Protein AF-A0A6B1HB85-F1 (afdb_monomer_lite)

Foldseek 3Di:
DDDDPQPQWPDCVPQPDDAAWDQDAQVQPDADPVSHRDTDTDDDDDDPRADCDDDPRHCCPPVHHKDWDAQAGACPPVTDSDACNGRHHTPDMDTDDPDDD

Structure (mmCIF, N/CA/C/O backbone):
data_AF-A0A6B1HB85-F1
#
_entry.id   AF-A0A6B1HB85-F1
#
loop_
_atom_site.group_PDB
_atom_site.id
_atom_site.type_symbol
_atom_site.label_atom_id
_atom_site.label_alt_id
_atom_site.label_comp_id
_atom_site.label_asym_id
_atom_site.label_entity_id
_atom_site.label_seq_id
_atom_site.pdbx_PDB_ins_code
_atom_site.Cartn_x
_atom_site.Cartn_y
_atom_site.Cartn_z
_atom_site.occupancy
_atom_site.B_iso_or_equiv
_atom_site.auth_seq_id
_atom_site.auth_comp_id
_atom_site.auth_asym_id
_atom_site.auth_atom_id
_atom_site.pdbx_PDB_model_num
ATOM 1 N N . PRO A 1 1 ? -23.381 3.707 1.290 1.00 35.75 1 PRO A N 1
ATOM 2 C CA . PRO A 1 1 ? -22.101 4.214 0.741 1.00 35.75 1 PRO A CA 1
ATOM 3 C C . PRO A 1 1 ? -21.812 3.498 -0.580 1.00 35.75 1 PRO A C 1
ATOM 5 O O . PRO A 1 1 ? -21.503 2.314 -0.585 1.00 35.75 1 PRO A O 1
ATOM 8 N N . ASN A 1 2 ? -22.068 4.176 -1.698 1.00 33.47 2 ASN A N 1
ATOM 9 C CA . ASN A 1 2 ? -22.052 3.539 -3.010 1.00 33.47 2 ASN A CA 1
ATOM 10 C C . ASN A 1 2 ? -20.613 3.450 -3.521 1.00 33.47 2 ASN A C 1
ATOM 12 O O . ASN A 1 2 ? -19.984 4.476 -3.776 1.00 33.47 2 ASN A O 1
ATOM 16 N N . SER A 1 3 ? -20.127 2.215 -3.646 1.00 35.69 3 SER A N 1
ATOM 17 C CA . SER A 1 3 ? -18.856 1.871 -4.276 1.00 35.69 3 SER A CA 1
ATOM 18 C C . SER A 1 3 ? -18.892 2.340 -5.733 1.00 35.69 3 SER A C 1
ATOM 20 O O . SER A 1 3 ? -19.719 1.872 -6.517 1.00 35.69 3 SER A O 1
ATOM 22 N N . LYS A 1 4 ? -18.057 3.316 -6.097 1.00 41.06 4 LYS A N 1
ATOM 23 C CA . LYS A 1 4 ? -17.746 3.559 -7.507 1.00 41.06 4 LYS A CA 1
ATOM 24 C C . LYS A 1 4 ? -16.694 2.533 -7.907 1.00 41.06 4 LYS A C 1
ATOM 26 O O . LYS A 1 4 ? -15.713 2.377 -7.206 1.00 41.06 4 LYS A O 1
ATOM 31 N N . THR A 1 5 ? -16.923 1.818 -8.998 1.00 48.38 5 THR A N 1
ATOM 32 C CA . THR A 1 5 ? -16.106 0.681 -9.451 1.00 48.38 5 THR A CA 1
ATOM 33 C C . THR A 1 5 ? -14.993 1.086 -10.417 1.00 48.38 5 THR A C 1
ATOM 35 O O . THR A 1 5 ? -14.494 0.225 -11.134 1.00 48.38 5 THR A O 1
ATOM 38 N N . SER A 1 6 ? -14.670 2.379 -10.530 1.00 51.81 6 SER A N 1
ATOM 39 C CA . SER A 1 6 ? -13.680 2.838 -11.506 1.00 51.81 6 SER A CA 1
ATOM 40 C C . SER A 1 6 ? -12.276 2.606 -10.938 1.00 51.81 6 SER A C 1
ATOM 42 O O . SER A 1 6 ? -11.931 3.273 -9.962 1.00 51.81 6 SER A O 1
ATOM 44 N N . PRO A 1 7 ? -11.475 1.680 -11.505 1.00 53.84 7 PRO A N 1
ATOM 45 C CA . PRO A 1 7 ? -10.108 1.422 -11.046 1.00 53.84 7 PRO A CA 1
ATOM 46 C C . PRO A 1 7 ? -9.176 2.627 -11.250 1.00 53.84 7 PRO A C 1
ATOM 48 O O . PRO A 1 7 ? -8.104 2.665 -10.657 1.00 53.84 7 PRO A O 1
ATOM 51 N N . ASP A 1 8 ? -9.600 3.600 -12.062 1.00 51.25 8 ASP A N 1
ATOM 52 C CA . ASP A 1 8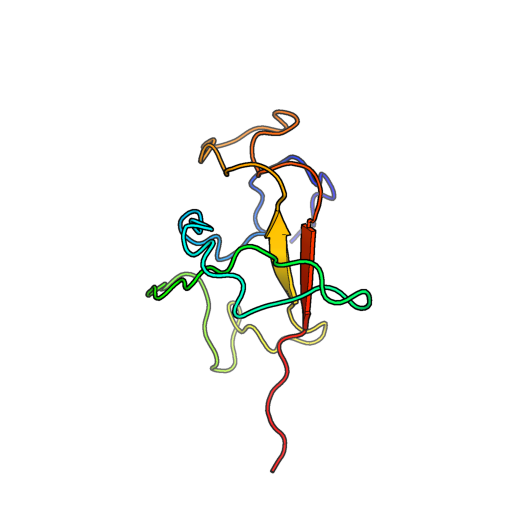 ? -8.827 4.777 -12.460 1.00 51.25 8 ASP A CA 1
ATOM 53 C C . ASP A 1 8 ? -9.157 6.036 -11.640 1.00 51.25 8 ASP A C 1
ATOM 55 O O . ASP A 1 8 ? -8.618 7.109 -11.901 1.00 51.25 8 ASP A O 1
ATOM 59 N N . GLY A 1 9 ? -10.074 5.951 -10.673 1.00 52.25 9 GLY A N 1
ATOM 60 C CA . GLY A 1 9 ? -10.378 7.067 -9.782 1.00 52.25 9 GLY A CA 1
ATOM 61 C C . GLY A 1 9 ? -9.614 6.954 -8.467 1.00 52.25 9 GLY A C 1
ATOM 62 O O . GLY A 1 9 ? -9.677 5.913 -7.820 1.00 52.25 9 GLY A O 1
ATOM 63 N N . ASN A 1 10 ? -9.016 8.049 -7.985 1.00 47.12 10 ASN A N 1
ATOM 64 C CA . ASN A 1 10 ? -8.711 8.168 -6.556 1.00 47.12 10 ASN A CA 1
ATOM 65 C C . ASN A 1 10 ? -10.044 8.365 -5.805 1.00 47.12 10 ASN A C 1
ATOM 67 O O . ASN A 1 10 ? -10.546 9.478 -5.622 1.00 47.12 10 ASN A O 1
ATOM 71 N N . HIS A 1 11 ? -10.719 7.249 -5.530 1.00 48.34 11 HIS A N 1
ATOM 72 C CA . HIS A 1 11 ? -12.038 7.198 -4.914 1.00 48.34 11 HIS A CA 1
ATOM 73 C C . HIS A 1 11 ? -11.949 6.575 -3.513 1.00 48.34 11 HIS A C 1
ATOM 75 O O . HIS A 1 11 ? -10.944 5.960 -3.170 1.00 48.34 11 HIS A O 1
ATOM 81 N N . PRO A 1 12 ? -13.004 6.675 -2.681 1.00 44.31 12 PRO A N 1
ATOM 82 C CA . PRO A 1 12 ? -12.953 6.251 -1.279 1.00 44.31 12 PRO A CA 1
ATOM 83 C C . PRO A 1 12 ? -12.618 4.774 -1.017 1.00 44.31 12 PRO A C 1
ATOM 85 O O . PRO A 1 12 ? -12.501 4.410 0.146 1.00 44.31 12 PRO A O 1
ATOM 88 N N . SER A 1 13 ? -12.496 3.919 -2.039 1.00 47.00 13 SER A N 1
ATOM 89 C CA . SER A 1 13 ? -12.065 2.524 -1.858 1.00 47.00 13 SER A CA 1
ATOM 90 C C . SER A 1 13 ? -10.545 2.354 -1.899 1.00 47.00 13 SER A C 1
ATOM 92 O O . SER A 1 13 ? -10.062 1.276 -1.578 1.00 47.00 13 SER A O 1
ATOM 94 N N . HIS A 1 14 ? -9.798 3.419 -2.206 1.00 56.59 14 HIS A N 1
ATOM 95 C CA . HIS A 1 14 ? -8.379 3.578 -1.876 1.00 56.59 14 HIS A CA 1
ATOM 96 C C . HIS A 1 14 ? -8.229 4.369 -0.560 1.00 56.59 14 HIS A C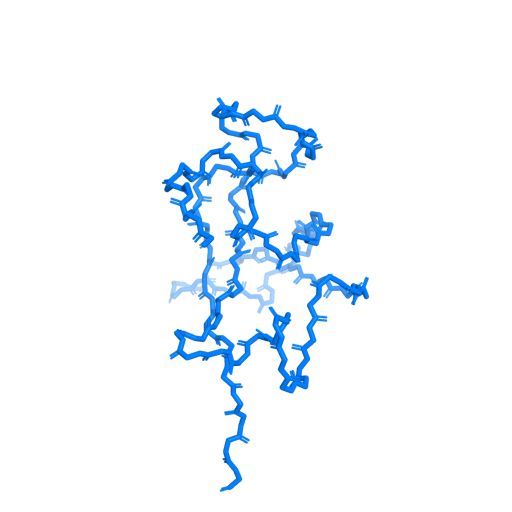 1
ATOM 98 O O . HIS A 1 14 ? -7.430 5.299 -0.418 1.00 56.59 14 HIS A O 1
ATOM 104 N N . ALA A 1 15 ? -9.074 4.071 0.431 1.00 58.03 15 ALA A N 1
ATOM 105 C CA . ALA A 1 15 ? -8.937 4.657 1.756 1.00 58.03 15 ALA A CA 1
ATOM 106 C C . ALA A 1 15 ? -7.603 4.198 2.361 1.00 58.03 15 ALA A C 1
ATOM 108 O O . ALA A 1 15 ? -7.503 3.097 2.888 1.00 58.03 15 ALA A O 1
ATOM 109 N N . GLY A 1 16 ? -6.574 5.043 2.270 1.00 70.81 16 GLY A N 1
ATOM 110 C CA . GLY A 1 16 ? -5.260 4.729 2.828 1.00 70.81 16 GLY A CA 1
ATOM 111 C C . GLY A 1 16 ? -4.096 4.696 1.849 1.00 70.81 16 GLY A C 1
ATOM 112 O O . GLY A 1 16 ? -3.057 4.185 2.262 1.00 70.81 16 GLY A O 1
ATOM 113 N N . ASP A 1 17 ? -4.221 5.270 0.641 1.00 81.62 17 ASP A N 1
ATOM 114 C CA . ASP A 1 17 ? -3.066 5.489 -0.244 1.00 81.62 17 ASP A CA 1
ATOM 115 C C . ASP A 1 17 ? -1.871 6.056 0.529 1.00 81.62 17 ASP A C 1
ATOM 117 O O . ASP A 1 17 ? -1.987 6.967 1.365 1.00 81.62 17 ASP A O 1
ATOM 121 N N . LEU A 1 18 ? -0.717 5.461 0.254 1.00 89.25 18 LEU A N 1
ATOM 122 C CA . LEU A 1 18 ? 0.565 5.825 0.831 1.00 89.25 18 LEU A CA 1
ATOM 123 C C . LEU A 1 18 ? 1.389 6.578 -0.215 1.00 89.25 18 LEU A C 1
ATOM 125 O O . LEU A 1 18 ? 1.008 6.693 -1.374 1.00 89.25 18 LEU A O 1
ATOM 129 N N . VAL A 1 19 ? 2.534 7.109 0.205 1.00 90.75 19 VAL A N 1
ATOM 130 C CA . VAL A 1 19 ? 3.494 7.669 -0.749 1.00 90.75 19 VAL A CA 1
ATOM 131 C C . VAL A 1 19 ? 4.014 6.577 -1.690 1.00 90.75 19 VAL A C 1
ATOM 133 O O . VAL A 1 19 ? 4.150 5.423 -1.276 1.00 90.75 19 VAL A O 1
ATOM 136 N N . ASN A 1 20 ? 4.339 6.960 -2.927 1.00 92.56 20 ASN A N 1
ATOM 137 C CA . ASN A 1 20 ? 4.980 6.077 -3.903 1.00 92.56 20 ASN A CA 1
ATOM 138 C C . ASN A 1 20 ? 6.218 5.389 -3.298 1.00 92.56 20 ASN A C 1
ATOM 140 O O . ASN A 1 20 ? 7.018 6.023 -2.604 1.00 92.56 20 ASN A O 1
ATOM 144 N N . ILE A 1 21 ? 6.359 4.087 -3.560 1.00 93.12 21 ILE A N 1
ATOM 145 C CA . ILE A 1 21 ? 7.535 3.300 -3.184 1.00 93.12 21 ILE A CA 1
ATOM 146 C C . ILE A 1 21 ? 8.565 3.338 -4.312 1.00 93.12 21 ILE A C 1
ATOM 148 O O . ILE A 1 21 ? 8.234 3.088 -5.468 1.00 93.12 21 ILE A O 1
ATOM 152 N N . ASP A 1 22 ? 9.822 3.592 -3.960 1.00 91.06 22 ASP A N 1
ATOM 153 C CA . ASP A 1 22 ? 10.934 3.508 -4.899 1.00 91.06 22 ASP A CA 1
ATOM 154 C C . ASP A 1 22 ? 11.581 2.117 -4.849 1.00 91.06 22 ASP A C 1
ATOM 156 O O . ASP A 1 22 ? 11.990 1.634 -3.787 1.00 91.06 22 ASP A O 1
ATOM 160 N N . ILE A 1 23 ? 11.722 1.487 -6.016 1.00 89.94 23 ILE A N 1
ATOM 161 C CA . ILE A 1 23 ? 12.478 0.242 -6.198 1.00 89.94 23 ILE A CA 1
ATOM 162 C C . ILE A 1 23 ? 13.889 0.628 -6.647 1.00 89.94 23 ILE A C 1
ATOM 164 O O . ILE A 1 23 ? 14.140 0.870 -7.826 1.00 89.94 23 ILE A O 1
ATOM 168 N N . THR A 1 24 ? 14.790 0.794 -5.680 1.00 84.12 24 THR A N 1
ATOM 169 C CA . THR A 1 24 ? 16.132 1.375 -5.904 1.00 84.12 24 THR A CA 1
ATOM 170 C C . THR A 1 24 ? 17.262 0.390 -5.675 1.00 84.12 24 THR A C 1
ATOM 172 O O . THR A 1 24 ? 18.369 0.598 -6.173 1.00 84.12 24 THR A O 1
ATOM 175 N N . ASP A 1 25 ? 17.001 -0.679 -4.934 1.00 84.44 25 ASP A N 1
ATOM 176 C CA . ASP A 1 25 ? 17.995 -1.696 -4.670 1.00 84.44 25 ASP A CA 1
ATOM 177 C C . ASP A 1 25 ? 18.018 -2.696 -5.826 1.00 84.44 25 ASP A C 1
ATOM 179 O O . ASP A 1 25 ? 17.136 -3.533 -5.970 1.00 84.44 25 ASP A O 1
ATOM 183 N N . MET A 1 26 ? 19.041 -2.578 -6.665 1.00 84.06 26 MET A N 1
ATOM 184 C CA . MET A 1 26 ? 19.273 -3.448 -7.820 1.00 84.06 26 MET A CA 1
ATOM 185 C C . MET A 1 26 ? 20.437 -4.417 -7.566 1.00 84.06 26 MET A C 1
ATOM 187 O O . MET A 1 26 ? 21.071 -4.878 -8.514 1.00 84.06 26 MET A O 1
ATOM 191 N N . THR A 1 27 ? 20.777 -4.678 -6.297 1.00 81.88 27 THR A N 1
ATOM 192 C CA . THR A 1 27 ? 21.904 -5.552 -5.914 1.00 81.88 27 THR A CA 1
ATOM 193 C C . THR A 1 27 ?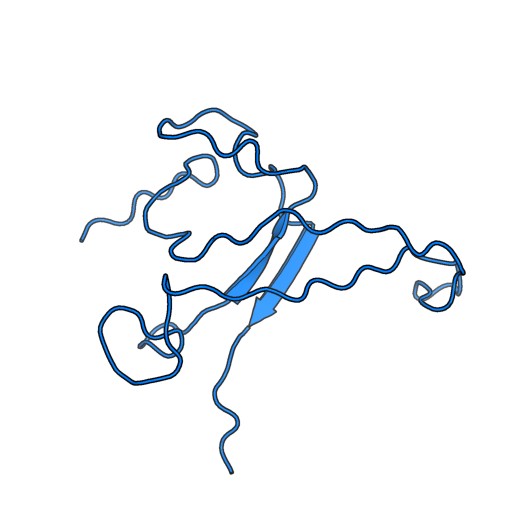 21.737 -6.995 -6.388 1.00 81.88 27 THR A C 1
ATOM 195 O O . THR A 1 27 ? 22.740 -7.679 -6.587 1.00 81.88 27 THR A O 1
ATOM 198 N N . GLY A 1 28 ? 20.496 -7.433 -6.625 1.00 77.12 28 GLY A N 1
ATOM 199 C CA . GLY A 1 28 ? 20.166 -8.795 -7.044 1.00 77.12 28 GLY A CA 1
ATOM 200 C C . GLY A 1 28 ? 19.934 -9.770 -5.891 1.00 77.12 28 GLY A C 1
ATOM 201 O O . GLY A 1 28 ? 19.889 -10.974 -6.126 1.00 77.12 28 GLY A O 1
ATOM 202 N N . ASP A 1 29 ? 19.772 -9.266 -4.662 1.00 83.25 29 ASP A N 1
ATOM 203 C CA . ASP A 1 29 ? 19.463 -10.080 -3.478 1.00 83.25 29 ASP A CA 1
ATOM 204 C C . ASP A 1 29 ? 18.092 -10.777 -3.577 1.00 83.25 29 ASP A C 1
ATOM 206 O O . ASP A 1 29 ? 17.873 -11.831 -2.976 1.00 83.25 29 ASP A O 1
ATOM 210 N N . VAL A 1 30 ? 17.170 -10.210 -4.359 1.00 84.44 30 VAL A N 1
ATOM 211 C CA . VAL A 1 30 ? 15.912 -10.851 -4.759 1.00 84.44 30 VAL A CA 1
ATOM 212 C C . VAL A 1 30 ? 16.079 -11.370 -6.183 1.00 84.44 30 VAL A C 1
ATOM 214 O O . VAL A 1 30 ? 16.621 -10.664 -7.030 1.00 84.44 30 VAL A O 1
ATOM 217 N N . THR A 1 31 ? 15.613 -12.586 -6.459 1.00 89.25 31 THR A N 1
ATOM 218 C CA . THR A 1 31 ? 15.676 -13.203 -7.793 1.00 89.25 31 THR A CA 1
ATOM 219 C C . THR A 1 31 ? 14.307 -13.714 -8.231 1.00 89.25 31 THR A C 1
ATOM 221 O O . THR A 1 31 ? 13.440 -13.949 -7.387 1.00 89.25 31 THR A O 1
ATOM 224 N N . ASP A 1 32 ? 14.096 -13.839 -9.542 1.00 87.62 32 ASP A N 1
ATOM 225 C CA . ASP A 1 32 ? 12.975 -14.611 -10.085 1.00 87.62 32 ASP A CA 1
ATOM 226 C C . ASP A 1 32 ? 13.233 -16.129 -9.979 1.00 87.62 32 ASP A C 1
ATOM 228 O O . ASP A 1 32 ? 14.288 -16.565 -9.511 1.00 87.62 32 ASP A O 1
ATOM 232 N N . ASP A 1 33 ? 12.271 -16.945 -10.419 1.00 92.12 33 ASP A N 1
ATOM 233 C CA . ASP A 1 33 ? 12.361 -18.413 -10.349 1.00 92.12 33 ASP A CA 1
ATOM 234 C C . ASP A 1 33 ? 13.522 -19.001 -11.182 1.00 92.12 33 ASP A C 1
ATOM 236 O O . ASP A 1 33 ? 13.983 -20.110 -10.903 1.00 92.12 33 ASP A O 1
ATOM 240 N N . ASP A 1 34 ? 14.020 -18.257 -12.175 1.00 93.81 34 ASP A N 1
ATOM 241 C CA . ASP A 1 34 ? 15.160 -18.634 -13.018 1.00 93.81 34 ASP A CA 1
ATOM 242 C C . ASP A 1 34 ? 16.503 -18.130 -12.446 1.00 93.81 34 ASP A C 1
ATOM 244 O O . ASP A 1 34 ? 17.571 -18.399 -13.006 1.00 93.81 34 ASP A O 1
ATOM 248 N N . GLY A 1 35 ? 16.476 -17.424 -11.311 1.00 90.06 35 GLY A N 1
ATOM 249 C CA . G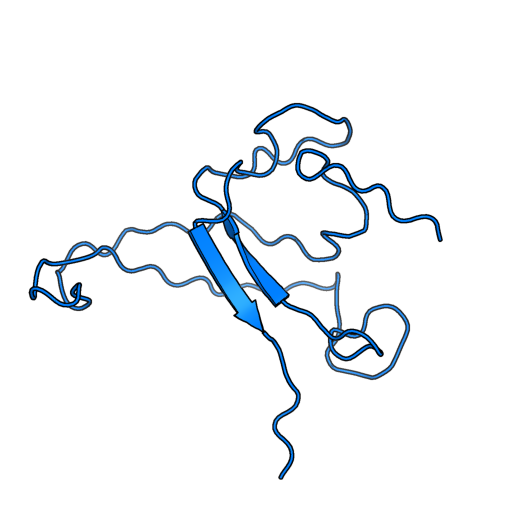LY A 1 35 ? 17.652 -16.865 -10.649 1.00 90.06 35 GLY A CA 1
ATOM 250 C C . GLY A 1 35 ? 18.119 -15.526 -11.225 1.00 90.06 35 GLY A C 1
ATOM 251 O O . GLY A 1 35 ? 19.232 -15.093 -10.912 1.00 90.06 35 GLY A O 1
ATOM 252 N N . ASN A 1 36 ? 17.319 -14.857 -12.062 1.00 88.50 36 ASN A N 1
ATOM 253 C CA . ASN A 1 36 ? 17.657 -13.524 -12.557 1.00 88.50 36 ASN A CA 1
ATOM 254 C C . ASN A 1 36 ? 17.447 -12.485 -11.448 1.00 88.50 36 ASN A C 1
ATOM 256 O O . ASN A 1 36 ? 16.427 -12.533 -10.759 1.00 88.50 36 ASN A O 1
ATOM 260 N N . PRO A 1 37 ? 18.366 -11.519 -11.276 1.00 88.69 37 PRO A N 1
ATOM 261 C CA . PRO A 1 37 ? 18.247 -10.500 -10.240 1.00 88.69 37 PRO A CA 1
ATOM 262 C C . PRO A 1 37 ? 17.047 -9.575 -10.486 1.00 88.69 37 PRO A C 1
ATOM 264 O O . PRO A 1 37 ? 16.836 -9.085 -11.597 1.00 88.69 37 PRO A O 1
ATOM 267 N N . LEU A 1 38 ? 16.305 -9.293 -9.420 1.00 86.31 38 LEU A N 1
ATOM 268 C CA . LEU A 1 38 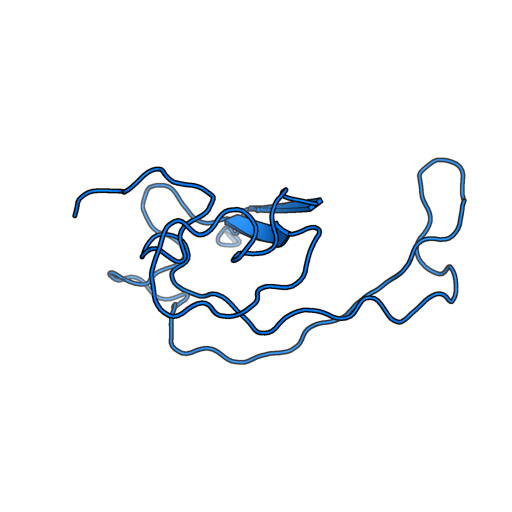? 15.176 -8.370 -9.371 1.00 86.31 38 LEU A CA 1
ATOM 269 C C . LEU A 1 38 ? 15.511 -7.146 -8.514 1.00 86.31 38 LEU A C 1
ATOM 271 O O . LEU A 1 38 ? 16.390 -7.176 -7.651 1.00 86.31 38 LEU A O 1
ATOM 275 N N . GLY A 1 39 ? 14.776 -6.061 -8.756 1.00 88.56 39 GLY A N 1
ATOM 276 C CA . GLY A 1 39 ? 14.818 -4.880 -7.904 1.00 88.56 39 GLY A CA 1
ATOM 277 C C . GLY A 1 39 ? 14.089 -5.111 -6.579 1.00 88.56 39 GLY A C 1
ATOM 278 O O . GLY A 1 39 ? 13.081 -5.817 -6.525 1.00 88.56 39 GLY A O 1
ATOM 279 N N . SER A 1 40 ? 14.573 -4.478 -5.516 1.00 89.38 40 SER A N 1
ATOM 280 C CA . SER A 1 40 ? 13.976 -4.486 -4.185 1.00 89.38 40 SER A CA 1
ATOM 281 C C . SER A 1 40 ? 13.671 -3.053 -3.720 1.00 89.38 40 SER A C 1
ATOM 283 O O . SER A 1 40 ? 14.302 -2.071 -4.133 1.00 89.38 40 SER A O 1
ATOM 285 N N . GLY A 1 41 ? 12.637 -2.914 -2.891 1.00 89.38 41 GLY A N 1
ATOM 286 C CA . GLY A 1 41 ? 12.202 -1.636 -2.340 1.00 89.38 41 GLY A CA 1
ATOM 287 C C . GLY A 1 41 ? 11.647 -1.806 -0.934 1.00 89.38 41 GLY A C 1
ATOM 288 O O . GLY A 1 41 ? 11.045 -2.827 -0.601 1.00 89.38 41 GLY A O 1
ATOM 289 N N . ARG A 1 42 ? 11.845 -0.789 -0.092 1.00 91.12 42 ARG A N 1
ATOM 290 C CA . ARG A 1 42 ? 11.325 -0.756 1.277 1.00 91.12 42 ARG A CA 1
ATOM 291 C C . ARG A 1 42 ? 10.637 0.572 1.539 1.00 91.12 42 ARG A C 1
ATOM 293 O O . ARG A 1 42 ? 11.286 1.613 1.578 1.00 91.12 42 ARG A O 1
ATOM 300 N N . LEU A 1 43 ? 9.339 0.510 1.820 1.00 92.31 43 LEU A N 1
ATOM 301 C CA . LEU A 1 43 ? 8.566 1.651 2.291 1.00 92.31 43 LEU A CA 1
ATOM 302 C C . LEU A 1 43 ? 8.334 1.541 3.799 1.00 92.31 43 LEU A C 1
ATOM 304 O O . LEU A 1 43 ? 7.844 0.530 4.297 1.00 92.31 43 LEU A O 1
ATOM 308 N N . GLN A 1 44 ? 8.660 2.604 4.529 1.00 94.44 44 GLN A N 1
ATOM 309 C CA . GLN A 1 44 ? 8.267 2.776 5.923 1.00 94.44 44 GLN A CA 1
ATOM 310 C C . GLN A 1 44 ? 7.542 4.111 6.048 1.00 94.44 44 GLN A C 1
ATOM 312 O O . GLN A 1 44 ? 8.123 5.164 5.801 1.00 94.44 44 GLN A O 1
ATOM 317 N N . THR A 1 45 ? 6.267 4.063 6.421 1.00 92.50 45 THR A N 1
ATOM 318 C CA . THR A 1 45 ? 5.409 5.247 6.481 1.00 92.50 45 THR A CA 1
ATOM 319 C C . THR A 1 45 ? 4.414 5.152 7.633 1.00 92.50 45 THR A C 1
ATOM 321 O O . THR A 1 45 ? 4.202 4.083 8.205 1.00 92.50 45 THR A O 1
ATOM 324 N N . LEU A 1 46 ? 3.827 6.293 7.983 1.00 92.69 46 LEU A N 1
ATOM 325 C CA . LEU A 1 46 ? 2.781 6.426 8.986 1.00 92.69 46 LEU A CA 1
ATOM 326 C C . LEU A 1 46 ? 1.565 7.075 8.330 1.00 92.69 46 LEU A C 1
ATOM 328 O O . LEU A 1 46 ? 1.687 8.095 7.655 1.00 92.69 46 LEU A O 1
ATOM 332 N N . THR A 1 47 ? 0.385 6.515 8.574 1.00 88.62 47 THR A N 1
ATOM 333 C CA . THR A 1 47 ? -0.880 7.064 8.085 1.00 88.62 47 THR A CA 1
ATOM 334 C C . THR A 1 47 ? -1.923 7.067 9.191 1.00 88.62 47 THR A C 1
ATOM 336 O O . THR A 1 47 ? -1.936 6.195 10.056 1.00 88.62 47 THR A O 1
ATOM 339 N N . THR A 1 48 ? -2.805 8.061 9.162 1.00 88.12 48 THR A N 1
ATOM 340 C CA . THR A 1 48 ? -3.990 8.157 10.030 1.00 88.12 48 THR A CA 1
ATOM 341 C C . THR A 1 48 ? -5.280 7.822 9.280 1.00 88.12 48 THR A C 1
ATOM 343 O O . THR A 1 48 ? -6.371 7.997 9.817 1.00 88.12 48 THR A O 1
ATOM 346 N N . ARG A 1 49 ? -5.171 7.375 8.021 1.00 87.88 49 ARG A N 1
ATOM 347 C CA . ARG A 1 49 ? -6.311 7.132 7.123 1.00 87.88 49 ARG A CA 1
ATOM 348 C C . ARG A 1 49 ? -7.017 5.795 7.374 1.00 87.88 49 ARG A C 1
ATOM 350 O O . ARG A 1 49 ? -8.161 5.652 6.959 1.00 87.88 49 ARG A O 1
ATOM 357 N N . VAL A 1 50 ? -6.357 4.857 8.055 1.00 90.44 50 VAL A N 1
ATOM 358 C CA . VAL A 1 50 ? -6.855 3.509 8.390 1.00 90.44 50 VAL A CA 1
ATOM 359 C C . VAL A 1 50 ? -6.453 3.125 9.816 1.00 90.44 50 VAL A C 1
ATOM 361 O O . VAL A 1 50 ? -5.582 3.765 10.411 1.00 90.44 50 VAL A O 1
ATOM 364 N N . THR A 1 51 ? -7.070 2.085 10.379 1.00 90.31 51 THR A N 1
ATOM 365 C CA . THR A 1 51 ? -6.735 1.549 11.708 1.00 90.31 51 THR A CA 1
ATOM 366 C C . THR A 1 51 ? -6.732 0.018 11.738 1.00 90.31 51 THR A C 1
ATOM 368 O O . THR A 1 51 ? -7.375 -0.640 10.927 1.00 90.31 51 THR A O 1
ATOM 371 N N . LEU A 1 52 ? -6.007 -0.553 12.701 1.00 92.50 52 LEU A N 1
ATOM 372 C CA . LEU A 1 52 ? -6.029 -1.987 13.022 1.00 92.50 52 LEU A CA 1
ATOM 373 C C . LEU A 1 52 ? -7.070 -2.331 14.101 1.00 92.50 52 LEU A C 1
ATOM 375 O O . LEU A 1 52 ? -7.349 -3.501 14.351 1.00 92.50 52 LEU A O 1
ATOM 379 N N . SER A 1 53 ? -7.629 -1.320 14.771 1.00 92.50 53 SER A N 1
ATOM 380 C CA . SER A 1 53 ? -8.722 -1.499 15.729 1.00 92.50 53 SER A CA 1
ATOM 381 C C . SER A 1 53 ? -10.062 -1.651 15.015 1.00 92.50 53 SER A C 1
ATOM 383 O O . SER A 1 53 ? -10.208 -1.264 13.856 1.00 92.50 53 SER A O 1
ATOM 385 N N . ASP A 1 54 ? -11.056 -2.184 15.718 1.00 90.75 54 ASP A N 1
ATOM 386 C CA . ASP A 1 54 ? -12.409 -2.290 15.182 1.00 90.75 54 ASP A CA 1
ATOM 387 C C . ASP A 1 54 ? -13.022 -0.893 14.973 1.00 90.75 54 ASP A C 1
ATOM 389 O O . ASP A 1 54 ? -12.814 0.031 15.767 1.00 90.75 54 ASP A O 1
ATOM 393 N N . GLY A 1 55 ? -13.793 -0.734 13.898 1.00 87.81 55 GLY A N 1
ATOM 394 C CA . GLY A 1 55 ? -14.476 0.514 13.568 1.00 87.81 55 GLY A CA 1
ATOM 395 C C . GLY A 1 55 ? -14.556 0.778 12.063 1.00 87.81 55 GLY A C 1
ATOM 396 O O . GLY A 1 55 ? -14.073 -0.022 11.267 1.00 87.81 55 GLY A O 1
ATOM 397 N N . PRO A 1 56 ? -15.139 1.917 11.650 1.00 86.19 56 PRO A N 1
ATOM 398 C CA . PRO A 1 56 ? -15.426 2.200 10.238 1.00 86.19 56 PRO A CA 1
ATOM 399 C C . PRO A 1 56 ? -14.206 2.358 9.318 1.00 86.19 56 PRO A C 1
ATOM 401 O O . PRO A 1 56 ? -14.381 2.404 8.109 1.00 86.19 56 PRO A O 1
ATOM 404 N N . LEU A 1 57 ? -13.001 2.503 9.879 1.00 87.81 57 LEU A N 1
ATOM 405 C CA . LEU A 1 57 ? -11.736 2.619 9.138 1.00 87.81 57 LEU A CA 1
ATOM 406 C C . LEU A 1 57 ? -10.820 1.407 9.373 1.00 87.81 57 LEU A C 1
ATOM 408 O O . LEU A 1 57 ? -9.611 1.494 9.153 1.00 87.81 57 LEU A O 1
ATOM 412 N N . SER A 1 58 ? -11.368 0.320 9.923 1.00 90.50 58 SER A N 1
ATOM 413 C CA . SER A 1 58 ? -10.600 -0.890 10.189 1.00 90.50 58 SER A CA 1
ATOM 414 C C . SER A 1 58 ? -10.170 -1.551 8.884 1.00 90.50 58 SER A C 1
ATOM 416 O O . SER A 1 58 ? -10.980 -1.677 7.974 1.00 90.50 58 SER A O 1
ATOM 418 N N . LEU A 1 59 ? -8.932 -2.044 8.828 1.00 90.81 59 LEU A N 1
ATOM 419 C CA . LEU A 1 59 ? -8.482 -2.948 7.759 1.00 90.81 59 LEU A CA 1
ATOM 420 C C . LEU A 1 59 ? -9.082 -4.363 7.878 1.00 90.81 59 LEU A C 1
ATOM 422 O O . LEU A 1 59 ? -8.892 -5.199 7.001 1.00 90.81 59 LEU A O 1
ATOM 426 N N . PHE A 1 60 ? -9.780 -4.649 8.978 1.00 91.75 60 PHE A N 1
ATOM 427 C CA . PHE A 1 60 ? -10.326 -5.967 9.300 1.00 91.75 60 PHE A CA 1
ATOM 428 C C . PHE A 1 60 ? -11.856 -5.958 9.307 1.00 91.75 60 PHE A C 1
ATOM 430 O O . PHE A 1 60 ? -12.484 -6.480 10.231 1.00 91.75 60 PHE A O 1
ATOM 437 N N . ASP A 1 61 ? -12.456 -5.294 8.322 1.00 85.75 61 ASP A N 1
ATOM 438 C CA . ASP A 1 61 ? -13.903 -5.322 8.142 1.00 85.75 61 ASP A CA 1
ATOM 439 C C . ASP A 1 61 ? -14.396 -6.694 7.628 1.00 85.75 61 ASP A C 1
ATOM 441 O O . ASP A 1 61 ? -13.639 -7.663 7.556 1.00 85.75 61 ASP A O 1
ATOM 445 N N . ALA A 1 62 ? -15.693 -6.799 7.329 1.00 85.81 62 ALA A N 1
ATOM 446 C CA . ALA A 1 62 ? -16.317 -8.068 6.955 1.00 85.81 62 ALA A CA 1
ATOM 447 C C . ALA A 1 62 ? -15.758 -8.682 5.657 1.00 85.81 62 ALA A C 1
ATOM 449 O O . ALA A 1 62 ? -15.789 -9.906 5.523 1.00 85.81 62 ALA A O 1
ATOM 450 N N . ASP A 1 63 ? -15.254 -7.855 4.737 1.00 83.38 63 ASP A N 1
ATOM 451 C CA . ASP A 1 63 ? -14.684 -8.296 3.460 1.00 83.38 63 ASP A CA 1
ATOM 452 C C . ASP A 1 63 ? -13.140 -8.323 3.502 1.00 83.38 63 ASP A C 1
ATOM 454 O O . ASP A 1 63 ? -12.498 -8.899 2.619 1.00 83.38 63 ASP A O 1
ATOM 458 N N . GLY A 1 64 ? -12.540 -7.752 4.552 1.00 86.50 64 GLY A N 1
ATOM 459 C CA . GLY A 1 64 ? -11.100 -7.668 4.757 1.00 86.50 64 GLY A CA 1
ATOM 460 C C . GLY A 1 64 ? -10.453 -6.558 3.930 1.00 86.50 64 GLY A C 1
ATOM 461 O O . GLY A 1 64 ? -11.103 -5.664 3.395 1.00 86.50 64 GLY A O 1
ATOM 462 N N . SER A 1 65 ? -9.127 -6.581 3.832 1.00 90.25 65 SER A N 1
ATOM 463 C CA . SER A 1 65 ? -8.376 -5.583 3.066 1.00 90.25 65 SER A CA 1
ATOM 464 C C . SER A 1 65 ? -7.209 -6.208 2.314 1.00 90.25 65 SER A C 1
ATOM 466 O O . SER A 1 65 ? -6.643 -7.222 2.726 1.00 90.25 65 SER A O 1
ATOM 468 N N . ALA A 1 66 ? -6.823 -5.571 1.212 1.00 91.00 66 ALA A N 1
ATOM 469 C CA . ALA A 1 66 ? -5.636 -5.919 0.447 1.00 91.00 66 ALA A CA 1
ATOM 470 C C . ALA A 1 66 ? -4.712 -4.705 0.315 1.00 91.00 66 ALA A C 1
ATOM 472 O O . ALA A 1 66 ? -5.169 -3.578 0.138 1.00 91.00 66 ALA A O 1
ATOM 473 N N . PHE A 1 67 ? -3.409 -4.957 0.374 1.00 90.75 67 PHE A N 1
ATOM 474 C CA . PHE A 1 67 ? -2.364 -4.006 0.036 1.00 90.75 67 PHE A CA 1
ATOM 475 C C . PHE A 1 67 ? -1.955 -4.210 -1.423 1.00 90.75 67 PHE A C 1
ATOM 477 O O . PHE A 1 67 ? -1.608 -5.326 -1.816 1.00 90.75 67 PHE A O 1
ATOM 484 N N . ILE A 1 68 ? -2.004 -3.150 -2.226 1.00 91.25 68 ILE A N 1
ATOM 485 C CA . ILE A 1 68 ? -1.761 -3.202 -3.671 1.00 91.25 68 ILE A CA 1
ATOM 486 C C . ILE A 1 68 ? -0.572 -2.304 -4.011 1.00 91.25 68 ILE A C 1
ATOM 488 O O . ILE A 1 68 ? -0.472 -1.187 -3.511 1.00 91.25 68 ILE A O 1
ATOM 492 N N . ILE A 1 69 ? 0.310 -2.793 -4.884 1.00 91.25 69 ILE A N 1
ATOM 493 C CA . ILE A 1 69 ? 1.351 -1.987 -5.532 1.00 91.25 69 ILE A CA 1
ATOM 494 C C . ILE A 1 69 ? 0.990 -1.878 -7.009 1.00 91.25 69 ILE A C 1
ATOM 496 O O . ILE A 1 69 ? 0.720 -2.890 -7.662 1.00 91.25 69 ILE A O 1
ATOM 500 N N . HIS A 1 70 ? 0.972 -0.655 -7.522 1.00 90.44 70 HIS A N 1
ATOM 501 C CA . HIS A 1 70 ? 0.722 -0.353 -8.926 1.00 90.44 70 HIS A CA 1
ATOM 502 C C . HIS A 1 70 ? 2.027 -0.322 -9.740 1.00 90.44 70 HIS A C 1
ATOM 504 O O . HIS A 1 70 ? 3.114 -0.263 -9.168 1.00 90.44 70 HIS A O 1
ATOM 510 N N . VAL A 1 71 ? 1.922 -0.433 -11.068 1.00 89.94 71 VAL A N 1
ATOM 511 C CA . VAL A 1 71 ? 3.079 -0.425 -11.984 1.00 89.94 71 VAL A CA 1
ATOM 512 C C . VAL A 1 71 ? 3.680 0.973 -12.102 1.00 89.94 71 VAL A C 1
ATOM 514 O O . VAL A 1 71 ? 4.900 1.118 -12.045 1.00 89.94 71 VAL A O 1
ATOM 517 N N . ASP A 1 72 ? 2.831 1.986 -12.258 1.00 89.81 72 ASP A N 1
ATOM 518 C CA . ASP A 1 72 ? 3.240 3.375 -12.432 1.00 89.81 72 ASP A CA 1
ATOM 519 C C . ASP A 1 72 ? 3.076 4.171 -11.122 1.00 89.81 72 ASP A C 1
ATOM 521 O O . ASP A 1 72 ? 2.315 3.770 -10.236 1.00 89.81 72 ASP A O 1
ATOM 525 N N . PRO A 1 73 ? 3.770 5.313 -10.969 1.00 90.44 73 PRO A N 1
ATOM 526 C CA . PRO A 1 73 ? 3.583 6.188 -9.816 1.00 90.44 73 PRO A CA 1
ATOM 527 C C . PRO A 1 73 ? 2.165 6.775 -9.744 1.00 90.44 73 PRO A C 1
ATOM 529 O O . PRO A 1 73 ? 1.606 7.184 -10.763 1.00 90.44 73 PRO A O 1
ATOM 532 N N . ASP A 1 74 ? 1.624 6.919 -8.531 1.00 86.88 74 ASP A N 1
ATOM 533 C CA . ASP A 1 74 ? 0.443 7.752 -8.293 1.00 86.88 74 ASP A CA 1
ATOM 534 C C . ASP A 1 74 ? 0.828 9.233 -8.456 1.00 86.88 74 ASP A C 1
ATOM 536 O O . ASP A 1 74 ? 1.836 9.710 -7.918 1.00 86.88 74 ASP A O 1
ATOM 540 N N . SER A 1 75 ? 0.023 9.955 -9.228 1.00 85.44 75 SER A N 1
ATOM 541 C CA . SER A 1 75 ? 0.161 11.392 -9.498 1.00 85.44 75 SER A CA 1
ATOM 542 C C . SER A 1 75 ? -0.582 12.275 -8.484 1.00 85.44 75 SER A C 1
ATOM 544 O O . SER A 1 75 ? -0.497 13.504 -8.547 1.00 85.44 75 SER A O 1
ATOM 546 N N . TYR A 1 76 ? -1.265 11.659 -7.517 1.00 81.50 76 TYR A N 1
ATOM 547 C CA . TYR A 1 76 ? -2.050 12.270 -6.445 1.00 81.50 76 TYR A CA 1
ATOM 548 C C . TYR A 1 76 ? -3.172 13.177 -6.952 1.00 81.50 76 TYR A C 1
ATOM 550 O O . TYR A 1 76 ? -3.466 14.222 -6.359 1.00 81.50 76 TYR A O 1
ATOM 558 N N . CYS A 1 77 ? -3.805 12.796 -8.062 1.00 74.75 77 CYS A N 1
ATOM 559 C CA . CYS A 1 77 ? -4.870 13.588 -8.660 1.00 74.75 77 CYS A CA 1
ATOM 560 C C . CYS A 1 77 ? -6.023 13.805 -7.658 1.00 74.75 77 CYS A C 1
ATOM 562 O O . CYS A 1 77 ? -6.615 12.840 -7.172 1.00 74.75 77 CYS A O 1
ATOM 564 N N . PRO A 1 78 ? -6.398 15.064 -7.357 1.00 62.16 78 PRO A N 1
ATOM 565 C CA . PRO A 1 78 ? -7.344 15.383 -6.285 1.00 62.16 78 PRO A CA 1
ATOM 566 C C . PRO A 1 78 ? -8.821 15.101 -6.628 1.00 62.16 78 PRO A C 1
ATOM 568 O O . PRO A 1 78 ? -9.704 15.423 -5.831 1.00 62.16 78 PRO A O 1
ATOM 571 N N . GLY A 1 79 ? -9.116 14.509 -7.790 1.00 51.91 79 GLY A N 1
ATOM 572 C CA . GLY A 1 79 ? -10.456 14.048 -8.150 1.00 51.91 79 GLY A CA 1
ATOM 573 C C . GLY A 1 79 ? -10.691 13.949 -9.657 1.00 51.91 79 GLY A C 1
ATOM 574 O O . GLY A 1 79 ? -10.505 14.920 -10.384 1.00 51.91 79 GLY A O 1
ATOM 575 N N . GLY A 1 80 ? -11.170 12.788 -10.105 1.00 51.62 80 GLY A N 1
ATOM 576 C CA . GLY A 1 80 ? -11.550 12.517 -11.493 1.00 51.62 80 GLY A CA 1
ATOM 577 C C . GLY A 1 80 ? -11.147 11.108 -11.920 1.00 51.62 80 GLY A C 1
ATOM 578 O O . GLY A 1 80 ? -10.172 10.568 -11.415 1.00 51.62 80 GLY A O 1
ATOM 579 N N . GLU A 1 81 ? -11.918 10.508 -12.827 1.00 56.31 81 GLU A N 1
ATOM 580 C CA . GLU A 1 81 ? -11.521 9.292 -13.548 1.00 56.31 81 GLU A CA 1
ATOM 581 C C . GLU A 1 81 ? -10.526 9.708 -14.642 1.00 56.31 81 GLU A C 1
ATOM 583 O O . GLU A 1 81 ? -10.872 9.807 -15.819 1.00 56.31 81 GLU A O 1
ATOM 588 N N . GLU A 1 82 ? -9.314 10.087 -14.235 1.00 63.25 82 GLU A N 1
ATOM 589 C CA . GLU A 1 82 ? -8.211 10.316 -15.163 1.00 63.25 82 GLU A C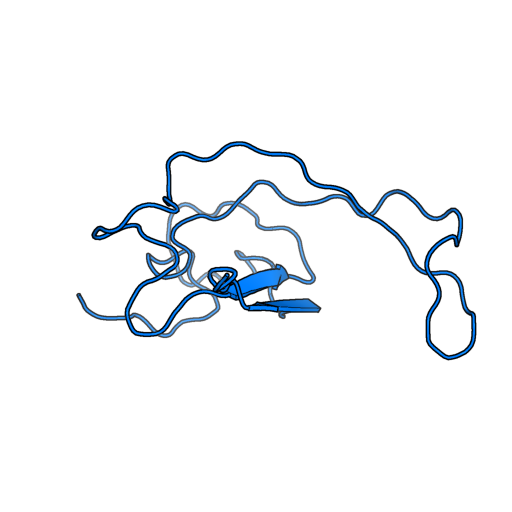A 1
ATOM 590 C C . GLU A 1 82 ? -7.445 9.002 -15.303 1.00 63.25 82 GLU A C 1
ATOM 592 O O . GLU A 1 82 ? -6.779 8.547 -14.374 1.00 63.25 82 GLU A O 1
ATOM 597 N N . ALA A 1 83 ? -7.593 8.358 -16.462 1.00 65.56 83 ALA A N 1
ATOM 598 C CA . ALA A 1 83 ? -6.970 7.068 -16.730 1.00 65.56 83 ALA A CA 1
ATOM 599 C C . ALA A 1 83 ? -5.459 7.120 -16.457 1.00 65.56 83 ALA A C 1
ATOM 601 O O . ALA A 1 83 ? -4.755 7.986 -16.978 1.00 65.56 83 ALA A O 1
ATOM 602 N N . GLY A 1 84 ? -4.970 6.182 -15.644 1.00 67.56 84 GLY A N 1
ATOM 603 C CA . GLY A 1 84 ? -3.556 6.089 -15.274 1.00 67.56 84 GLY A CA 1
ATOM 604 C C . GLY A 1 84 ? -3.104 7.015 -14.141 1.00 67.56 84 GLY A C 1
ATOM 605 O O . GLY A 1 84 ? -1.946 6.928 -13.746 1.00 67.56 84 GLY A O 1
ATOM 606 N N . CYS A 1 85 ? -3.974 7.857 -13.566 1.00 77.75 85 CYS A N 1
ATOM 607 C CA . CYS A 1 85 ? -3.547 8.767 -12.498 1.00 77.75 85 CYS A CA 1
ATOM 608 C C . CYS A 1 85 ? -3.180 8.061 -11.182 1.00 77.75 85 CYS A C 1
ATOM 610 O O . CYS A 1 85 ? -2.297 8.543 -10.475 1.00 77.75 85 CYS A O 1
ATOM 612 N N . ALA A 1 86 ? -3.816 6.918 -10.898 1.00 77.50 86 ALA A N 1
ATOM 613 C CA . ALA A 1 86 ? -3.622 6.092 -9.704 1.00 77.50 86 ALA A CA 1
ATOM 614 C C . ALA A 1 86 ? -2.611 4.944 -9.928 1.00 77.50 86 ALA A C 1
ATOM 616 O O . ALA A 1 86 ? -2.780 3.843 -9.409 1.00 77.50 86 ALA A O 1
ATOM 617 N N . GLY A 1 87 ? -1.602 5.154 -10.780 1.00 83.94 87 GLY A N 1
ATOM 618 C CA . GLY A 1 87 ? -0.532 4.180 -11.027 1.00 83.94 87 GLY A CA 1
ATOM 619 C C . GLY A 1 87 ? -0.870 3.023 -11.983 1.00 83.94 87 GLY A C 1
ATOM 620 O O . GLY A 1 87 ? -0.044 2.145 -12.233 1.00 83.94 87 GLY A O 1
ATOM 621 N N . GLY A 1 88 ? -2.076 2.998 -12.554 1.00 83.50 88 GLY A N 1
ATOM 622 C CA . GLY A 1 88 ? -2.430 2.061 -13.624 1.00 83.50 88 GLY A CA 1
ATOM 623 C C . GLY A 1 88 ? -2.584 0.609 -13.156 1.00 83.50 88 GLY A C 1
ATOM 624 O O . GLY A 1 88 ? -3.301 0.325 -12.196 1.00 83.50 88 GLY A O 1
ATOM 625 N N . ALA A 1 89 ? -1.970 -0.342 -13.867 1.00 87.31 89 ALA A N 1
ATOM 626 C CA . ALA A 1 89 ? -2.132 -1.772 -13.590 1.00 87.31 89 ALA A CA 1
ATOM 627 C C . ALA A 1 89 ? -1.576 -2.176 -12.210 1.00 87.31 89 ALA A C 1
ATOM 629 O O . ALA A 1 89 ? -0.655 -1.557 -11.685 1.00 87.31 89 ALA A O 1
ATOM 630 N N . ARG A 1 90 ? -2.116 -3.253 -11.630 1.00 89.50 90 ARG A N 1
ATOM 631 C CA . ARG A 1 90 ? -1.669 -3.796 -10.337 1.00 89.50 90 ARG A CA 1
ATOM 632 C C . ARG A 1 90 ? -0.470 -4.717 -10.554 1.00 89.50 90 ARG A C 1
ATOM 634 O O . ARG A 1 90 ? -0.618 -5.759 -11.189 1.00 89.50 90 ARG A O 1
ATOM 641 N N . ALA A 1 91 ? 0.686 -4.339 -10.022 1.00 90.06 91 ALA A N 1
ATOM 642 C CA . ALA A 1 91 ? 1.920 -5.117 -10.087 1.00 90.06 91 ALA A CA 1
ATOM 643 C C . ALA A 1 91 ? 1.968 -6.216 -9.013 1.00 90.06 91 ALA A C 1
ATOM 645 O O . ALA A 1 91 ? 2.450 -7.315 -9.275 1.00 90.06 91 ALA A O 1
ATOM 646 N N . ALA A 1 92 ? 1.447 -5.934 -7.814 1.00 90.38 92 ALA A N 1
ATOM 647 C CA . ALA A 1 92 ? 1.399 -6.889 -6.709 1.00 90.38 92 ALA A CA 1
ATOM 648 C C . ALA A 1 92 ? 0.166 -6.682 -5.819 1.00 90.38 92 ALA A C 1
ATOM 650 O O . ALA A 1 92 ? -0.416 -5.596 -5.772 1.00 90.38 92 ALA A O 1
ATOM 651 N N . CYS A 1 93 ? -0.221 -7.736 -5.100 1.00 92.94 93 CYS A N 1
ATOM 652 C CA . CYS A 1 93 ? -1.331 -7.732 -4.153 1.00 92.94 93 CYS A CA 1
ATOM 653 C C . CYS A 1 93 ? -1.017 -8.663 -2.976 1.00 92.94 93 CYS A C 1
ATOM 655 O O . CYS A 1 93 ? -0.568 -9.790 -3.186 1.00 92.94 93 CYS A O 1
ATOM 657 N N . GLY A 1 94 ? -1.282 -8.208 -1.754 1.00 92.38 94 GLY A N 1
ATOM 658 C CA . GLY A 1 94 ? -1.212 -9.019 -0.540 1.00 92.38 94 GLY A CA 1
ATOM 659 C C . GLY A 1 94 ? -2.441 -8.797 0.332 1.00 92.38 94 GLY A C 1
ATOM 660 O O . GLY A 1 94 ? -2.849 -7.660 0.542 1.00 92.38 94 GLY A O 1
ATOM 661 N N . VAL A 1 95 ? -3.042 -9.870 0.843 1.00 93.44 95 VAL A N 1
ATOM 662 C CA . VAL A 1 95 ? -4.187 -9.770 1.761 1.00 93.44 95 VAL A CA 1
ATOM 663 C C . VAL A 1 95 ? -3.682 -9.471 3.170 1.00 93.44 95 VAL A C 1
ATOM 665 O O . VAL A 1 95 ? -2.731 -10.097 3.637 1.00 93.44 95 VAL A O 1
ATOM 668 N N . ILE A 1 96 ? -4.328 -8.526 3.851 1.00 91.75 96 ILE A N 1
ATOM 669 C CA . ILE A 1 96 ? -4.058 -8.202 5.251 1.00 91.75 96 ILE A CA 1
ATOM 670 C C . ILE A 1 96 ? -5.054 -8.982 6.107 1.00 91.75 96 ILE A C 1
ATOM 672 O O . ILE A 1 96 ? -6.261 -8.769 6.019 1.00 91.75 96 ILE A O 1
ATOM 676 N N . VAL A 1 97 ? -4.545 -9.877 6.949 1.00 90.94 97 VAL A N 1
ATOM 677 C CA . VAL A 1 97 ? -5.344 -10.674 7.888 1.00 90.94 97 VAL A CA 1
ATOM 678 C C . VAL A 1 97 ? -4.868 -10.432 9.316 1.00 90.94 97 VAL A C 1
ATOM 680 O O . VAL A 1 97 ? -3.696 -10.115 9.533 1.00 90.94 97 VAL A O 1
ATOM 683 N N . LYS A 1 98 ? -5.773 -10.555 10.295 1.00 89.38 98 LYS A N 1
ATOM 684 C CA . LYS A 1 98 ? -5.353 -10.672 11.696 1.00 89.38 98 LYS A CA 1
ATOM 685 C C . LYS A 1 98 ? -4.632 -12.011 11.843 1.00 89.38 98 LYS A C 1
ATOM 687 O O . LYS A 1 98 ? -5.098 -13.018 11.319 1.00 89.38 98 LYS A O 1
ATOM 692 N N . ASP A 1 99 ? -3.495 -11.990 12.526 1.00 84.75 99 ASP A N 1
ATOM 693 C CA . ASP A 1 99 ? -2.843 -13.218 12.964 1.00 84.75 99 ASP A CA 1
ATOM 694 C C . ASP A 1 99 ? -3.691 -13.782 14.109 1.00 84.75 99 ASP A C 1
ATOM 696 O O . ASP A 1 99 ? -3.768 -13.174 15.183 1.00 84.75 99 ASP A O 1
ATOM 700 N N . ASP A 1 100 ? -4.432 -14.855 13.836 1.00 72.12 100 ASP A N 1
ATOM 701 C CA . ASP A 1 100 ? -5.182 -15.558 14.872 1.00 72.12 100 ASP A CA 1
ATOM 702 C C . ASP A 1 100 ? -4.182 -16.388 15.702 1.00 72.12 100 ASP A C 1
ATOM 704 O O . ASP A 1 100 ? -3.417 -17.160 15.119 1.00 72.12 100 ASP A O 1
ATOM 708 N N . PRO A 1 101 ? -4.149 -16.222 17.038 1.00 61.88 101 PRO A N 1
ATOM 709 C CA . PRO A 1 101 ? -3.184 -16.897 17.906 1.00 61.88 101 PRO A CA 1
ATOM 710 C C . PRO A 1 101 ? -3.377 -18.417 18.005 1.00 61.88 101 PRO A C 1
ATOM 712 O O . PRO A 1 101 ? -4.526 -18.902 17.877 1.00 61.88 101 PRO A O 1
#

pLDDT: mean 79.59, std 16.43, range [33.47, 94.44]

Secondary structure (DSSP, 8-state):
------TTB--TTSTT--PPPP--EEEEEEE-TT--EEEE-------SS-BSSSSTTBSSSSS-EEEEEESSPB---SSSB-TTTB-SSEEEEEEE-----

Sequence (101 aa):
PNSKTSPDGNHPSHAGDLVNIDITDMTGDVTDDDGNPLGSGRLQTLTTRVTLSDGPLSLFDADGSAFIIHVDPDSYCPGGEEAGCAGGARAACGVIVKDDP

Radius of gyration: 15.83 Å; chains: 1; bounding box: 44×34×35 Å